Protein AF-A0A925UBK0-F1 (afdb_monomer)

Solvent-accessible surface area (backbone atoms only — not comparable to full-atom values): 6137 Å² total; per-residue (Å²): 132,87,77,81,86,79,83,78,91,81,85,69,57,79,42,61,21,91,47,47,70,62,47,52,53,50,42,43,68,72,58,30,47,74,77,46,75,55,93,58,35,34,38,35,33,46,88,95,46,61,38,31,42,27,66,48,69,48,70,76,57,52,77,68,63,82,85,88,81,91,68,97,53,59,69,65,50,46,58,52,46,48,60,42,22,68,76,70,78,51,89,75,80,80,89,131

Secondary structure (DSSP, 8-state):
-------------EEE-SSHHHHHHHHHHHT-EEEEEETTEEEEEETTEEEEEES---HHHHHH-------S-HHHHHHHHHHHHHHHT-------

Foldseek 3Di:
DPDDDPDDPDDAEEAEDPDQVLVVVLLVLLPWDQPDDDDQWTWTDDVPDTHIYGPDDDPVCNVPDDDDDDDPDVPVSLVSVVVSCVVSVHDDDDDD

Radius of gyration: 15.74 Å; Cα contacts (8 Å, |Δi|>4): 104; chains: 1; bounding box: 56×31×34 Å

pLDDT: mean 95.62, std 5.3, range [62.09, 98.75]

Mean predicted aligned error: 3.35 Å

Sequence (96 aa):
MNIPNLAVVEIKAFVPAKDFALSMAFYEALGFTRASVFDDIAYFHCGESSFLLQDFFVETHAANCQMHRLVENVEAWHGKAKAVAERFDVRVGEPE

Nearest PDB structures (foldseek):
  1ecs-assembly1_B  TM=7.888E-01  e=4.879E-03  Klebsiella pneumoniae
  4iag-assembly1_A-2  TM=8.184E-01  e=1.300E-02  Streptomyces pilosus
  1ewj-assembly3_F  TM=6.237E-01  e=4.281E-03  Klebsiella pneumoniae
  1lqp-assembly1_B  TM=6.738E-01  e=9.377E-03  Pseudomonas aeruginosa
  4pav-assembly1_A  TM=6.194E-01  e=4.570E-03  Staphylococcus aureus

Structure (mmCIF, N/CA/C/O backbone):
data_AF-A0A925UBK0-F1
#
_entry.id   AF-A0A925UBK0-F1
#
loop_
_atom_site.group_PDB
_atom_site.id
_atom_site.type_symbol
_atom_site.label_atom_id
_atom_site.label_alt_id
_atom_site.label_comp_id
_atom_site.label_asym_id
_atom_site.label_entity_id
_atom_site.label_seq_id
_atom_site.pdbx_PDB_ins_code
_atom_site.Cartn_x
_atom_site.Cartn_y
_atom_site.Cartn_z
_atom_site.occupancy
_atom_site.B_iso_or_equiv
_atom_site.auth_seq_id
_atom_site.auth_comp_id
_atom_site.auth_asym_id
_atom_site.auth_atom_id
_atom_site.pdbx_PDB_model_num
ATOM 1 N N . MET A 1 1 ? 41.925 3.510 -13.111 1.00 62.09 1 MET A N 1
ATOM 2 C CA . MET A 1 1 ? 40.753 2.608 -13.150 1.00 62.09 1 MET A CA 1
ATOM 3 C C . MET A 1 1 ? 39.536 3.436 -12.788 1.00 62.09 1 MET A C 1
ATOM 5 O O . MET A 1 1 ? 39.589 4.108 -11.768 1.00 62.09 1 MET A O 1
ATOM 9 N N . ASN A 1 2 ? 38.503 3.459 -13.632 1.00 79.38 2 ASN A N 1
ATOM 10 C CA . ASN A 1 2 ? 37.244 4.117 -13.292 1.00 79.38 2 ASN A CA 1
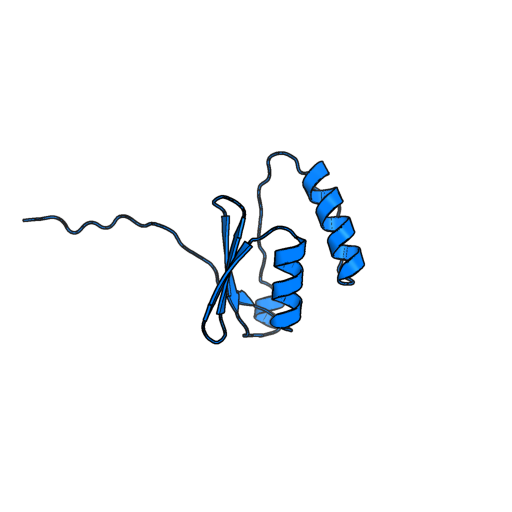ATOM 11 C C . ASN A 1 2 ? 36.489 3.190 -12.333 1.00 79.38 2 ASN A C 1
ATOM 13 O O . ASN A 1 2 ? 36.186 2.057 -12.705 1.00 79.38 2 ASN A O 1
ATOM 17 N N . ILE A 1 3 ? 36.273 3.622 -11.094 1.00 76.75 3 ILE A N 1
ATOM 18 C CA . ILE A 1 3 ? 35.520 2.834 -10.115 1.00 76.75 3 ILE A CA 1
ATOM 19 C C . ILE A 1 3 ? 34.057 2.809 -10.589 1.00 76.75 3 ILE A C 1
ATOM 21 O O . ILE A 1 3 ? 33.532 3.872 -10.933 1.00 76.75 3 ILE A O 1
ATOM 25 N N . PRO A 1 4 ? 33.397 1.638 -10.669 1.00 84.81 4 PRO A N 1
ATOM 26 C CA . PRO A 1 4 ? 31.994 1.578 -11.058 1.00 84.81 4 PRO A CA 1
ATOM 27 C C . PRO A 1 4 ? 31.139 2.361 -10.055 1.00 84.81 4 PRO A C 1
ATOM 29 O O . PRO A 1 4 ? 31.351 2.276 -8.846 1.00 84.81 4 PRO A O 1
ATOM 32 N N . ASN A 1 5 ? 30.176 3.133 -10.559 1.00 90.12 5 ASN A N 1
ATOM 33 C CA . ASN A 1 5 ? 29.219 3.829 -9.710 1.00 90.12 5 ASN A CA 1
ATOM 34 C C . ASN A 1 5 ? 28.228 2.808 -9.132 1.00 90.12 5 ASN A C 1
ATOM 36 O O . ASN A 1 5 ? 27.423 2.249 -9.871 1.00 90.12 5 ASN A O 1
ATOM 40 N N . LEU A 1 6 ? 28.306 2.572 -7.822 1.00 94.06 6 LEU A N 1
ATOM 41 C CA . LEU A 1 6 ? 27.435 1.652 -7.083 1.00 94.06 6 LEU A CA 1
ATOM 42 C C . LEU A 1 6 ? 26.310 2.386 -6.330 1.00 94.06 6 LEU A C 1
ATOM 44 O O . LEU A 1 6 ? 25.776 1.854 -5.359 1.00 94.06 6 LEU A O 1
ATOM 48 N N . ALA A 1 7 ? 25.976 3.619 -6.727 1.00 95.06 7 ALA A N 1
ATOM 49 C CA . ALA A 1 7 ? 24.900 4.379 -6.103 1.00 95.06 7 ALA A CA 1
ATOM 50 C C . ALA A 1 7 ? 23.558 3.648 -6.258 1.00 95.06 7 ALA A C 1
ATOM 52 O O . ALA A 1 7 ? 23.092 3.389 -7.368 1.00 95.06 7 ALA A O 1
ATOM 53 N N . VAL A 1 8 ? 22.935 3.333 -5.127 1.00 94.56 8 VAL A N 1
ATOM 54 C CA . VAL A 1 8 ? 21.589 2.764 -5.069 1.00 94.56 8 VAL A CA 1
ATOM 55 C C . VAL A 1 8 ? 20.589 3.912 -5.070 1.00 94.56 8 VAL A C 1
ATOM 57 O O . VAL A 1 8 ? 20.725 4.845 -4.284 1.00 94.56 8 VAL A O 1
ATOM 60 N N . VAL A 1 9 ? 19.588 3.840 -5.948 1.00 94.31 9 VAL A N 1
ATOM 61 C CA . VAL A 1 9 ? 18.486 4.813 -5.975 1.00 94.31 9 VAL A CA 1
ATOM 62 C C . VAL A 1 9 ? 17.415 4.426 -4.958 1.00 94.31 9 VAL A C 1
ATOM 64 O O . VAL A 1 9 ? 16.980 5.267 -4.183 1.00 94.31 9 VAL A O 1
ATOM 67 N N . GLU A 1 10 ? 16.997 3.155 -4.941 1.00 95.12 10 GLU A N 1
ATOM 68 C CA . GLU A 1 10 ? 15.905 2.691 -4.085 1.00 95.12 10 GLU A CA 1
ATOM 69 C C . GLU A 1 10 ? 15.869 1.159 -3.979 1.00 95.12 10 GLU A C 1
ATOM 71 O O . GLU A 1 10 ? 16.314 0.453 -4.887 1.00 95.12 10 GLU A O 1
ATOM 76 N N . ILE A 1 11 ? 15.276 0.650 -2.900 1.00 96.12 11 ILE A N 1
ATOM 77 C CA . ILE A 1 11 ? 14.905 -0.757 -2.714 1.00 96.12 11 ILE A CA 1
ATOM 78 C C . ILE A 1 11 ? 13.410 -0.836 -2.398 1.00 96.12 11 ILE A C 1
ATOM 80 O O . ILE A 1 11 ? 12.892 0.001 -1.664 1.00 96.12 11 ILE A O 1
ATOM 84 N N . LYS A 1 12 ? 12.710 -1.829 -2.957 1.00 96.69 12 LYS A N 1
ATOM 85 C CA . LYS A 1 12 ? 11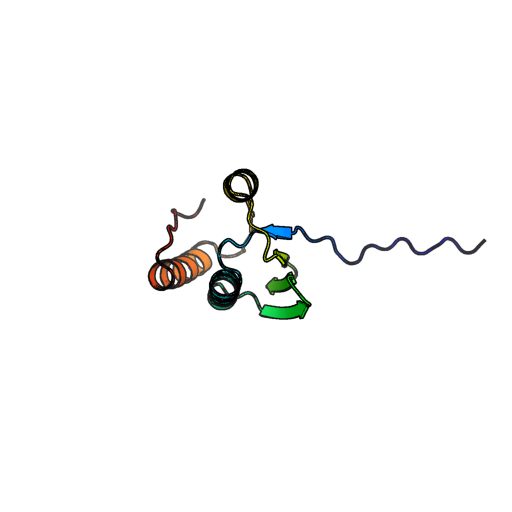.267 -2.019 -2.755 1.00 96.69 12 LYS A CA 1
ATOM 86 C C . LYS A 1 12 ? 10.969 -3.452 -2.360 1.00 96.69 12 LYS A C 1
ATOM 88 O O . LYS A 1 12 ? 11.530 -4.381 -2.935 1.00 96.69 12 LYS A O 1
ATOM 93 N N . ALA A 1 13 ? 10.056 -3.612 -1.411 1.00 96.88 13 ALA A N 1
ATOM 94 C CA . ALA A 1 13 ? 9.458 -4.903 -1.115 1.00 96.88 13 ALA A CA 1
ATOM 95 C C . ALA A 1 13 ? 8.291 -5.185 -2.073 1.00 96.88 13 ALA A C 1
ATOM 97 O O . ALA A 1 13 ? 7.605 -4.259 -2.518 1.00 96.88 13 ALA A O 1
ATOM 98 N N . PHE A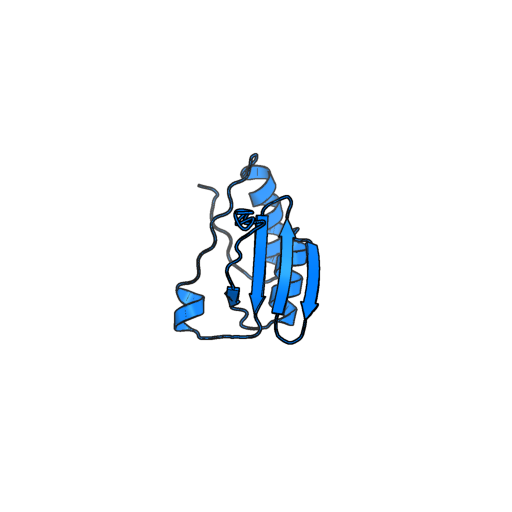 1 14 ? 8.059 -6.471 -2.337 1.00 97.38 14 PHE A N 1
ATOM 99 C CA . PHE A 1 14 ? 6.827 -6.951 -2.950 1.00 97.38 14 PHE A CA 1
ATOM 100 C C . PHE A 1 14 ? 5.784 -7.204 -1.863 1.00 97.38 14 PHE A C 1
ATOM 102 O O . PHE A 1 14 ? 6.043 -7.921 -0.897 1.00 97.38 14 PHE A O 1
ATOM 109 N N . VAL A 1 15 ? 4.610 -6.607 -2.028 1.00 98.00 15 VAL A N 1
ATOM 110 C CA . VAL A 1 15 ? 3.463 -6.741 -1.133 1.00 98.00 15 VAL A CA 1
ATOM 111 C C . VAL A 1 15 ? 2.436 -7.644 -1.819 1.00 98.00 15 VAL A C 1
ATOM 113 O O . VAL A 1 15 ? 2.049 -7.352 -2.955 1.00 98.00 15 VAL A O 1
ATOM 116 N N . PRO A 1 16 ? 1.999 -8.740 -1.176 1.00 97.75 16 PRO A N 1
ATOM 117 C CA . PRO A 1 16 ? 1.060 -9.672 -1.784 1.00 97.75 16 PRO A CA 1
ATOM 118 C C . PRO A 1 16 ? -0.346 -9.071 -1.860 1.00 97.75 16 PRO A C 1
ATOM 120 O O . PRO A 1 16 ? -0.820 -8.454 -0.904 1.00 97.75 16 PRO A O 1
ATOM 123 N N . ALA A 1 17 ? -1.045 -9.314 -2.966 1.00 97.56 17 ALA A N 1
ATOM 124 C CA . ALA A 1 17 ? -2.454 -8.975 -3.134 1.00 97.56 17 ALA A CA 1
ATOM 125 C C . ALA A 1 17 ? -3.295 -10.246 -3.274 1.00 97.56 17 ALA A C 1
ATOM 127 O O . ALA A 1 17 ? -2.997 -11.096 -4.104 1.00 97.56 17 ALA A O 1
ATOM 128 N N . LYS A 1 18 ? -4.365 -10.376 -2.477 1.00 96.00 18 LYS A N 1
ATOM 129 C CA . LYS A 1 18 ? -5.357 -11.456 -2.652 1.00 96.00 18 LYS A CA 1
ATOM 130 C C . LYS A 1 18 ? -6.271 -11.201 -3.852 1.00 96.00 18 LYS A C 1
ATOM 132 O O . LYS A 1 18 ? -6.660 -12.135 -4.540 1.00 96.00 18 LYS A O 1
ATOM 137 N N . ASP A 1 19 ? -6.631 -9.938 -4.047 1.00 97.88 19 ASP A N 1
ATOM 138 C CA . ASP A 1 19 ? -7.360 -9.434 -5.204 1.00 97.88 19 ASP A CA 1
ATOM 139 C C . ASP A 1 19 ? -6.607 -8.194 -5.683 1.00 97.88 19 ASP A C 1
ATOM 141 O O . ASP A 1 19 ? -6.613 -7.154 -5.020 1.00 97.88 19 ASP A O 1
ATOM 145 N N . PHE A 1 20 ? -5.896 -8.325 -6.800 1.00 98.06 20 PHE A N 1
ATOM 146 C CA . PHE A 1 20 ? -4.978 -7.297 -7.272 1.00 98.06 20 PHE A CA 1
ATOM 147 C C . PHE A 1 20 ? -5.680 -5.977 -7.601 1.00 98.06 20 PHE A C 1
ATOM 149 O O . PHE A 1 20 ? -5.198 -4.906 -7.226 1.00 98.06 20 PHE A O 1
ATOM 156 N N . ALA A 1 21 ? -6.851 -6.034 -8.238 1.00 98.06 21 ALA A N 1
ATOM 157 C CA . ALA A 1 21 ? -7.613 -4.843 -8.598 1.00 98.06 21 ALA A CA 1
ATOM 158 C C . ALA A 1 21 ? -8.153 -4.121 -7.357 1.00 98.06 21 ALA A C 1
ATOM 160 O O . ALA A 1 21 ? -8.028 -2.895 -7.250 1.00 98.06 21 ALA A O 1
ATOM 161 N N . LEU A 1 22 ? -8.700 -4.872 -6.399 1.00 98.44 22 LEU A N 1
ATOM 162 C CA . LEU A 1 22 ? -9.194 -4.317 -5.142 1.00 98.44 22 LEU A CA 1
ATOM 163 C C . LEU A 1 22 ? -8.055 -3.726 -4.303 1.00 98.44 22 LEU A C 1
ATOM 165 O O . LEU A 1 22 ? -8.188 -2.618 -3.780 1.00 98.44 22 LEU A O 1
ATOM 169 N N . SER A 1 23 ? -6.921 -4.424 -4.211 1.00 98.38 23 SER A N 1
ATOM 170 C CA . SER A 1 23 ? -5.737 -3.946 -3.495 1.00 98.38 23 SER A CA 1
ATOM 171 C C . SER A 1 23 ? -5.160 -2.678 -4.127 1.00 98.38 23 SER A C 1
ATOM 173 O O . SER A 1 23 ? -4.825 -1.747 -3.396 1.00 98.38 23 SER A O 1
ATOM 175 N N . MET A 1 24 ? -5.107 -2.575 -5.462 1.00 98.69 24 MET A N 1
ATOM 176 C CA . MET A 1 24 ? -4.714 -1.327 -6.131 1.00 98.69 24 MET A CA 1
ATOM 177 C C . MET A 1 24 ? -5.627 -0.166 -5.721 1.00 98.69 24 MET A C 1
ATOM 179 O O . MET A 1 24 ? -5.136 0.878 -5.291 1.00 98.69 24 MET A O 1
ATOM 183 N N . ALA A 1 25 ? -6.946 -0.365 -5.787 1.00 98.69 25 ALA A N 1
ATOM 184 C CA . ALA A 1 25 ? -7.915 0.663 -5.415 1.00 98.69 25 ALA A CA 1
ATOM 185 C C . ALA A 1 25 ? -7.798 1.078 -3.934 1.00 98.69 25 ALA A C 1
ATOM 187 O O . ALA A 1 25 ? -7.964 2.259 -3.614 1.00 98.69 25 ALA A O 1
ATOM 188 N N . PHE A 1 26 ? -7.492 0.135 -3.035 1.00 98.62 26 PHE A N 1
ATOM 189 C CA . PHE A 1 26 ? -7.259 0.409 -1.615 1.00 98.62 26 PHE A CA 1
ATOM 190 C C . PHE A 1 26 ? -6.067 1.352 -1.409 1.00 98.62 26 PHE A C 1
ATOM 192 O O . PHE A 1 26 ? -6.200 2.375 -0.733 1.00 98.62 26 PHE A O 1
ATOM 199 N N . TYR A 1 27 ? -4.918 1.059 -2.025 1.00 98.31 27 TYR A N 1
ATOM 200 C CA . TYR A 1 27 ? -3.724 1.893 -1.871 1.00 98.31 27 TYR A CA 1
ATOM 201 C C . TYR A 1 27 ? -3.871 3.270 -2.532 1.00 98.31 27 TYR A C 1
ATOM 203 O O . TYR A 1 27 ? -3.423 4.264 -1.953 1.00 98.31 27 TYR A O 1
ATOM 211 N N . GLU A 1 28 ? -4.562 3.363 -3.674 1.00 98.62 28 GLU A N 1
ATOM 212 C CA . GLU A 1 28 ? -4.919 4.652 -4.288 1.00 98.62 28 GLU A CA 1
ATOM 213 C C . GLU A 1 28 ? -5.791 5.495 -3.340 1.00 98.62 28 GLU A C 1
ATOM 215 O O . GLU A 1 28 ? -5.490 6.662 -3.080 1.00 98.62 28 GLU A O 1
ATOM 220 N N . ALA A 1 29 ? -6.826 4.898 -2.737 1.00 98.50 29 ALA A N 1
ATOM 221 C CA . ALA A 1 29 ? -7.694 5.582 -1.775 1.00 98.50 29 ALA A CA 1
ATOM 222 C C . ALA A 1 29 ? -6.948 6.001 -0.493 1.00 98.50 29 ALA A C 1
ATOM 224 O O . ALA A 1 29 ? -7.169 7.098 0.032 1.00 98.50 29 ALA A O 1
ATOM 225 N N . LEU A 1 30 ? -6.014 5.173 -0.017 1.00 97.62 30 LEU A N 1
ATOM 226 C CA . LEU A 1 30 ? -5.147 5.496 1.118 1.00 97.62 30 LEU A CA 1
ATOM 227 C C . LEU A 1 30 ? -4.180 6.651 0.799 1.00 97.62 30 LEU A C 1
ATOM 229 O O . LEU A 1 30 ? -3.697 7.329 1.705 1.00 97.62 30 LEU A O 1
ATOM 233 N N . GLY A 1 31 ? -3.978 6.984 -0.476 1.00 96.81 31 GLY A N 1
ATOM 234 C CA . GLY A 1 31 ? -3.212 8.147 -0.928 1.00 96.81 31 GLY A CA 1
ATOM 235 C C . GLY A 1 31 ? -1.854 7.829 -1.523 1.00 96.81 31 GLY A C 1
ATOM 236 O O . GLY A 1 31 ? -1.006 8.720 -1.557 1.00 96.81 31 GLY A O 1
ATOM 237 N N . PHE A 1 32 ? -1.630 6.589 -1.944 1.00 98.19 32 PHE A N 1
ATOM 238 C CA . PHE A 1 32 ? -0.510 6.273 -2.814 1.00 98.19 32 PHE A CA 1
ATOM 239 C C . PHE A 1 32 ? -0.872 6.600 -4.263 1.00 98.19 32 PHE A C 1
ATOM 241 O O . PHE A 1 32 ? -2.005 6.413 -4.701 1.00 98.19 32 PHE A O 1
ATOM 248 N N . THR A 1 33 ? 0.115 7.046 -5.024 1.00 98.62 33 THR A N 1
ATOM 249 C CA . THR A 1 33 ? 0.032 7.151 -6.476 1.00 98.62 33 THR A CA 1
ATOM 250 C C . THR A 1 33 ? 0.461 5.824 -7.082 1.00 98.62 33 THR A C 1
ATOM 252 O O . THR A 1 33 ? 1.555 5.336 -6.790 1.00 98.62 33 THR A O 1
ATOM 255 N N . ARG A 1 34 ? -0.375 5.257 -7.955 1.00 98.50 34 ARG A N 1
ATOM 256 C CA . ARG A 1 34 ? 0.013 4.151 -8.833 1.00 98.50 34 ARG A CA 1
ATOM 257 C C . ARG A 1 34 ? 0.815 4.713 -10.004 1.00 98.50 34 ARG A C 1
ATOM 259 O O . ARG A 1 34 ? 0.244 5.278 -10.932 1.00 98.50 34 ARG A O 1
ATOM 266 N N . ALA A 1 35 ? 2.136 4.608 -9.938 1.00 98.00 35 ALA A N 1
ATOM 267 C CA . ALA A 1 35 ? 3.028 5.192 -10.938 1.00 98.00 35 ALA A CA 1
ATOM 268 C C . ALA A 1 35 ? 3.115 4.353 -12.219 1.00 98.00 35 ALA A C 1
ATOM 270 O O . ALA A 1 35 ? 3.273 4.903 -13.307 1.00 98.00 35 ALA A O 1
ATOM 271 N N . SER A 1 36 ? 3.000 3.030 -12.109 1.00 97.94 36 SER A N 1
ATOM 272 C CA . SER A 1 36 ? 2.941 2.131 -13.262 1.00 97.94 36 SER A CA 1
ATOM 273 C C . SER A 1 36 ? 2.293 0.797 -12.902 1.00 97.94 36 SER A C 1
ATOM 275 O O . SER A 1 36 ? 2.216 0.418 -11.732 1.00 97.94 36 SER A O 1
ATOM 277 N N . VAL A 1 37 ? 1.837 0.085 -13.931 1.00 97.88 37 VAL A N 1
ATOM 278 C CA . VAL A 1 37 ? 1.437 -1.323 -13.866 1.00 97.88 37 VAL A CA 1
ATOM 279 C C . VAL A 1 37 ? 2.154 -2.040 -15.001 1.00 97.88 37 VAL A C 1
ATOM 281 O O . VAL A 1 37 ? 2.147 -1.552 -16.132 1.00 97.88 37 VAL A O 1
ATOM 284 N N . PHE A 1 38 ? 2.794 -3.158 -14.694 1.00 96.06 38 PHE A N 1
ATOM 285 C CA . PHE A 1 38 ? 3.475 -4.011 -15.654 1.00 96.06 38 PHE A CA 1
ATOM 286 C C . PHE A 1 38 ? 3.214 -5.466 -15.269 1.00 96.06 38 PHE A C 1
ATOM 288 O O . PHE A 1 38 ? 3.602 -5.884 -14.181 1.00 96.06 38 PHE A O 1
ATOM 295 N N . ASP A 1 39 ? 2.530 -6.197 -16.149 1.00 95.75 39 ASP A N 1
ATOM 296 C CA . ASP A 1 39 ? 2.063 -7.566 -15.919 1.00 95.75 39 ASP A CA 1
ATOM 297 C C . ASP A 1 39 ? 1.321 -7.720 -14.575 1.00 95.75 39 ASP A C 1
ATOM 299 O O . ASP A 1 39 ? 0.265 -7.115 -14.372 1.00 95.75 39 ASP A O 1
ATOM 303 N N . ASP A 1 40 ? 1.872 -8.513 -13.661 1.00 97.00 40 ASP A N 1
ATOM 304 C CA . ASP A 1 40 ? 1.343 -8.841 -12.338 1.00 97.00 40 ASP A CA 1
ATOM 305 C C . ASP A 1 40 ? 1.835 -7.885 -11.238 1.00 97.00 40 ASP A C 1
ATOM 307 O O . ASP A 1 40 ? 1.645 -8.157 -10.054 1.00 97.00 40 ASP A O 1
ATOM 311 N N . ILE A 1 41 ? 2.481 -6.769 -11.599 1.00 98.38 41 ILE A N 1
ATOM 312 C CA . ILE A 1 41 ? 3.120 -5.845 -10.656 1.00 98.38 41 ILE A CA 1
ATOM 313 C C . ILE A 1 41 ? 2.603 -4.417 -10.849 1.00 98.38 41 ILE A C 1
ATOM 315 O 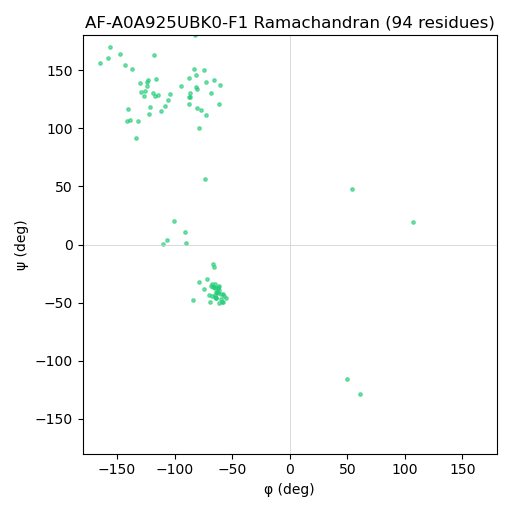O . ILE A 1 41 ? 2.604 -3.868 -11.950 1.00 98.38 41 ILE A O 1
ATOM 319 N N . ALA A 1 42 ? 2.227 -3.762 -9.751 1.00 98.69 42 ALA A N 1
ATOM 320 C CA . ALA A 1 42 ? 1.915 -2.336 -9.719 1.00 98.69 42 ALA A CA 1
ATOM 321 C C . ALA A 1 42 ? 2.891 -1.588 -8.806 1.00 98.69 42 ALA A C 1
ATOM 323 O O . ALA A 1 42 ? 3.078 -1.937 -7.640 1.00 98.69 42 ALA A O 1
ATOM 324 N N . TYR A 1 43 ? 3.502 -0.526 -9.325 1.00 98.50 43 TYR A N 1
ATOM 325 C CA . TYR A 1 43 ? 4.389 0.343 -8.560 1.00 98.50 43 TYR A CA 1
ATOM 326 C C . TYR A 1 43 ? 3.585 1.451 -7.875 1.00 98.50 43 TYR A C 1
ATOM 328 O O . TYR A 1 43 ? 2.942 2.267 -8.541 1.00 98.50 43 TYR A O 1
ATOM 336 N N . PHE A 1 44 ? 3.669 1.501 -6.544 1.00 98.75 44 PHE A N 1
ATOM 337 C CA . PHE A 1 44 ? 3.053 2.531 -5.716 1.00 98.75 44 PHE A CA 1
ATOM 338 C C . PHE A 1 44 ? 4.083 3.376 -4.975 1.00 98.75 44 PHE A C 1
ATOM 340 O O . PHE A 1 44 ? 5.066 2.854 -4.447 1.00 98.75 44 PHE A O 1
ATOM 347 N N . HIS A 1 45 ? 3.811 4.676 -4.860 1.00 98.06 45 HIS A N 1
ATOM 348 C CA . HIS A 1 45 ? 4.579 5.574 -3.999 1.00 98.06 45 HIS A CA 1
ATOM 349 C C . HIS A 1 45 ? 3.702 6.631 -3.314 1.00 98.06 45 HIS A C 1
ATOM 351 O O . HIS A 1 45 ? 2.633 6.994 -3.801 1.00 98.06 45 HIS A O 1
ATOM 357 N N . CYS A 1 46 ? 4.153 7.127 -2.166 1.00 96.50 46 CYS A N 1
ATOM 358 C CA . CYS A 1 46 ? 3.563 8.244 -1.435 1.00 96.50 46 CYS A CA 1
ATOM 359 C C . CYS A 1 46 ? 4.707 9.086 -0.854 1.00 96.50 46 CYS A C 1
ATOM 361 O O . CYS A 1 46 ? 5.383 8.657 0.082 1.00 96.50 46 CYS A O 1
ATOM 363 N N . GLY A 1 47 ? 4.962 10.259 -1.444 1.00 93.44 47 GLY A N 1
ATOM 364 C CA . GLY A 1 47 ? 6.208 10.991 -1.196 1.00 93.44 47 GLY A CA 1
ATOM 365 C C . GLY A 1 47 ? 7.416 10.153 -1.625 1.00 93.44 47 GLY A C 1
ATOM 366 O O . GLY A 1 47 ? 7.421 9.619 -2.734 1.00 93.44 47 GLY A O 1
ATOM 367 N N . GLU A 1 48 ? 8.392 10.008 -0.729 1.00 93.31 48 GLU A N 1
ATOM 368 C CA . GLU A 1 48 ? 9.607 9.198 -0.928 1.00 93.31 48 GLU A CA 1
ATOM 369 C C . GLU A 1 48 ? 9.455 7.731 -0.480 1.00 93.31 48 GLU A C 1
ATOM 371 O O . GLU A 1 48 ? 10.404 6.959 -0.541 1.00 93.31 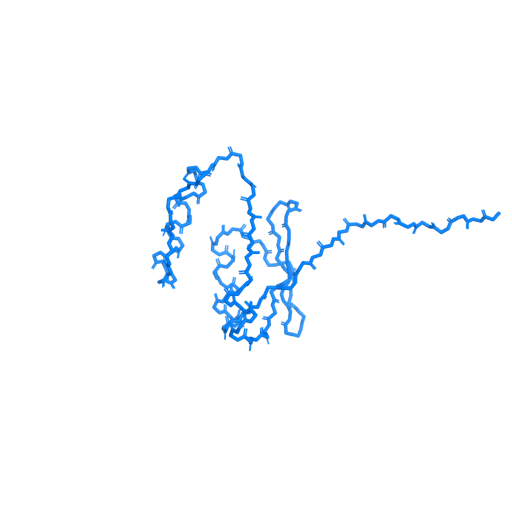48 GLU A O 1
ATOM 376 N N . SER A 1 49 ? 8.276 7.325 0.003 1.00 95.44 49 SER A N 1
ATOM 377 C CA . SER A 1 49 ? 8.007 5.933 0.389 1.00 95.44 49 SER A CA 1
ATOM 378 C C . SER A 1 49 ? 7.365 5.164 -0.755 1.00 95.44 49 SER A C 1
ATOM 380 O O . SER A 1 49 ? 6.418 5.658 -1.370 1.00 95.44 49 SER A O 1
ATOM 382 N N . SER A 1 50 ? 7.805 3.931 -0.999 1.00 97.62 50 SER A N 1
ATOM 383 C CA . SER A 1 50 ? 7.272 3.111 -2.083 1.00 97.62 50 SER A CA 1
ATOM 384 C C . SER A 1 50 ? 7.249 1.609 -1.804 1.00 97.62 50 SER A C 1
ATOM 386 O O . SER A 1 50 ? 7.905 1.110 -0.889 1.00 97.62 50 SER A O 1
ATOM 388 N N . PHE A 1 51 ? 6.479 0.885 -2.617 1.00 98.50 51 PHE A N 1
ATOM 389 C CA . PHE A 1 51 ? 6.463 -0.576 -2.665 1.00 98.50 51 PHE A CA 1
ATOM 390 C C . PHE A 1 51 ? 5.961 -1.070 -4.032 1.00 98.50 51 PHE A C 1
ATOM 392 O O . PHE A 1 51 ? 5.464 -0.294 -4.855 1.00 98.50 51 PHE A O 1
ATOM 399 N N . LEU A 1 52 ? 6.103 -2.372 -4.277 1.00 98.56 52 LEU A N 1
ATOM 400 C CA . LEU A 1 52 ? 5.539 -3.056 -5.439 1.00 98.56 52 LEU A CA 1
ATOM 401 C C . LEU A 1 52 ? 4.379 -3.932 -4.965 1.00 98.56 52 LEU A C 1
ATOM 403 O O . LEU A 1 52 ? 4.582 -4.823 -4.149 1.00 98.56 52 LEU A O 1
ATOM 407 N N . LEU A 1 53 ? 3.166 -3.685 -5.444 1.00 98.69 53 LEU A N 1
ATOM 408 C CA . LEU A 1 53 ? 2.043 -4.597 -5.246 1.00 98.69 53 LEU A CA 1
ATOM 409 C C . LEU A 1 53 ? 2.143 -5.720 -6.275 1.00 98.69 53 LEU A C 1
ATOM 411 O O . LEU A 1 53 ? 2.371 -5.422 -7.446 1.00 98.69 53 LEU A O 1
ATOM 415 N N . GLN A 1 54 ? 1.944 -6.969 -5.867 1.00 98.12 54 GLN A N 1
ATOM 416 C CA . GLN A 1 54 ? 2.016 -8.120 -6.766 1.00 98.12 54 GLN A CA 1
ATOM 417 C C . GLN A 1 54 ? 0.728 -8.946 -6.742 1.00 98.12 54 GLN A C 1
ATOM 419 O O . GLN A 1 54 ? 0.220 -9.253 -5.660 1.00 98.12 54 GLN A O 1
ATOM 424 N N . ASP A 1 55 ? 0.249 -9.368 -7.914 1.00 97.62 55 ASP A N 1
ATOM 425 C CA . ASP A 1 55 ? -0.821 -10.363 -8.097 1.00 97.62 55 ASP A CA 1
ATOM 426 C C . ASP A 1 55 ? -0.313 -11.785 -7.795 1.00 97.62 55 ASP A C 1
ATOM 428 O O . ASP A 1 55 ? -0.310 -12.698 -8.619 1.00 97.62 55 ASP A O 1
ATOM 432 N N . PHE A 1 56 ? 0.210 -11.950 -6.581 1.00 94.62 56 PHE A N 1
ATOM 433 C CA . PHE A 1 56 ? 0.749 -13.198 -6.072 1.00 94.62 56 PHE A CA 1
ATOM 434 C C . PHE A 1 56 ? 0.323 -13.379 -4.618 1.00 94.62 56 PHE A C 1
ATOM 436 O O . PHE A 1 56 ? 0.821 -12.715 -3.703 1.00 94.62 56 PHE A O 1
ATOM 443 N N . PHE A 1 57 ? -0.606 -14.309 -4.402 1.00 96.81 57 PHE A N 1
ATOM 444 C CA . PHE A 1 57 ? -1.162 -14.587 -3.087 1.00 96.81 57 PHE A CA 1
ATOM 445 C C . PHE A 1 57 ? -0.738 -15.958 -2.568 1.00 96.81 57 PHE A C 1
ATOM 447 O O . PHE A 1 57 ? -1.155 -17.000 -3.071 1.00 96.81 57 PHE A O 1
ATOM 454 N N . VAL A 1 58 ? 0.031 -15.943 -1.482 1.00 97.44 58 VAL A N 1
ATOM 455 C CA . VAL A 1 58 ? 0.262 -17.107 -0.625 1.00 97.44 58 VAL A CA 1
ATOM 456 C C . VAL A 1 58 ? -0.198 -16.726 0.773 1.00 97.44 58 VAL A C 1
ATOM 458 O O . VAL A 1 58 ? 0.343 -15.795 1.363 1.00 97.44 58 VAL A O 1
ATOM 461 N N . GLU A 1 59 ? -1.194 -17.436 1.304 1.00 96.44 59 GLU A N 1
ATOM 462 C CA . GLU A 1 59 ? -1.867 -17.075 2.559 1.00 96.44 59 GLU A CA 1
ATOM 463 C C . GLU A 1 59 ? -0.893 -16.912 3.732 1.00 96.44 59 GLU A C 1
ATOM 465 O O . GLU A 1 59 ? -0.939 -15.907 4.436 1.00 96.44 59 GLU A O 1
ATOM 470 N N . THR A 1 60 ? 0.044 -17.848 3.903 1.00 97.38 60 THR A N 1
ATOM 471 C CA . THR A 1 60 ? 1.048 -17.783 4.975 1.00 97.38 60 THR A CA 1
ATOM 472 C C . THR A 1 60 ? 2.004 -16.606 4.813 1.00 97.38 60 THR A C 1
ATOM 474 O O . THR A 1 60 ? 2.382 -15.993 5.806 1.00 97.38 60 THR A O 1
ATOM 477 N N . HIS A 1 61 ? 2.380 -16.253 3.583 1.00 95.00 61 HIS A N 1
ATOM 478 C CA . HIS A 1 61 ? 3.204 -15.076 3.319 1.00 95.00 61 HIS A CA 1
ATOM 479 C C . HIS A 1 61 ? 2.423 -13.788 3.600 1.00 95.00 61 HIS A C 1
ATOM 481 O O . HIS A 1 61 ? 2.897 -12.939 4.348 1.00 95.00 61 HIS A O 1
ATOM 487 N N . ALA A 1 62 ? 1.203 -13.670 3.070 1.00 95.62 62 ALA A N 1
ATOM 488 C CA . ALA A 1 62 ? 0.349 -12.501 3.263 1.00 95.62 62 ALA A CA 1
ATOM 489 C C . ALA A 1 62 ? 0.003 -12.271 4.741 1.00 95.62 62 ALA A C 1
ATOM 491 O O . ALA A 1 62 ? 0.050 -11.135 5.202 1.00 95.62 62 ALA A O 1
ATOM 492 N N . ALA A 1 63 ? -0.258 -13.336 5.505 1.00 95.38 63 ALA A N 1
ATOM 493 C CA . ALA A 1 63 ? -0.539 -13.253 6.938 1.00 95.38 63 ALA A CA 1
ATOM 494 C C . ALA A 1 63 ? 0.661 -12.779 7.782 1.00 95.38 63 ALA A C 1
ATOM 496 O O . ALA A 1 63 ? 0.466 -12.328 8.907 1.00 95.38 63 ALA A O 1
ATOM 497 N N . ASN A 1 64 ? 1.886 -12.873 7.253 1.00 96.44 64 ASN A N 1
ATOM 498 C CA . ASN A 1 64 ? 3.116 -12.429 7.917 1.00 96.44 64 ASN A CA 1
ATOM 499 C C . ASN A 1 64 ? 3.736 -11.179 7.267 1.00 96.44 64 ASN A C 1
ATOM 501 O O . ASN A 1 64 ? 4.777 -10.702 7.719 1.00 96.44 64 ASN A O 1
ATOM 505 N N . CYS A 1 65 ? 3.122 -10.641 6.211 1.00 96.31 65 CYS A N 1
ATOM 506 C CA . CYS A 1 65 ? 3.585 -9.423 5.564 1.00 96.31 65 CYS A CA 1
ATOM 507 C C . CYS A 1 65 ? 3.107 -8.214 6.373 1.00 96.31 65 CYS A C 1
ATOM 509 O O . CYS A 1 65 ? 1.907 -7.985 6.523 1.00 96.31 65 CYS A O 1
ATOM 511 N N . GLN A 1 66 ? 4.050 -7.435 6.897 1.00 95.19 66 GLN A N 1
ATOM 512 C CA . GLN A 1 66 ? 3.767 -6.197 7.614 1.00 95.19 66 GLN A CA 1
ATOM 513 C C . GLN A 1 66 ? 4.495 -5.034 6.950 1.00 95.19 66 GLN A C 1
ATOM 515 O O . GLN A 1 66 ? 5.644 -5.158 6.524 1.00 95.19 66 GLN A O 1
ATOM 520 N N . MET A 1 67 ? 3.823 -3.888 6.890 1.00 94.75 67 MET A N 1
ATOM 521 C CA . MET A 1 67 ? 4.407 -2.627 6.451 1.00 94.75 67 MET A CA 1
ATOM 522 C C . MET A 1 67 ? 4.321 -1.629 7.596 1.00 94.75 67 MET A C 1
ATOM 524 O O . MET A 1 67 ? 3.247 -1.424 8.158 1.00 94.75 67 MET A O 1
ATOM 528 N N . HIS A 1 68 ? 5.438 -0.980 7.907 1.00 93.81 68 HIS A N 1
ATOM 529 C CA . HIS A 1 68 ? 5.462 0.137 8.839 1.00 93.81 68 HIS A CA 1
ATOM 530 C C . HIS A 1 68 ? 5.603 1.441 8.061 1.00 93.81 68 HIS A C 1
ATOM 532 O O . HIS A 1 68 ? 6.487 1.577 7.213 1.00 93.81 68 HIS A O 1
ATOM 538 N N . ARG A 1 69 ? 4.732 2.404 8.356 1.00 91.00 69 ARG A N 1
ATOM 539 C CA . ARG A 1 69 ? 4.759 3.730 7.749 1.00 91.00 69 ARG 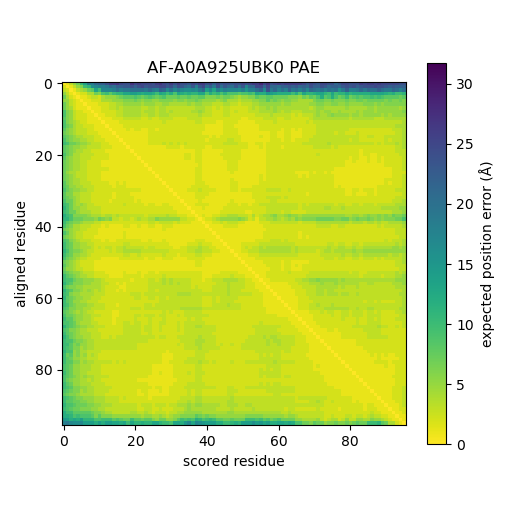A CA 1
ATOM 540 C C . ARG A 1 69 ? 4.879 4.781 8.841 1.00 91.00 69 ARG A C 1
ATOM 542 O O . ARG A 1 69 ? 3.927 5.015 9.574 1.00 91.00 69 ARG A O 1
ATOM 549 N N . LEU A 1 70 ? 6.020 5.460 8.875 1.00 93.75 70 LEU A N 1
ATOM 550 C CA . LEU A 1 70 ? 6.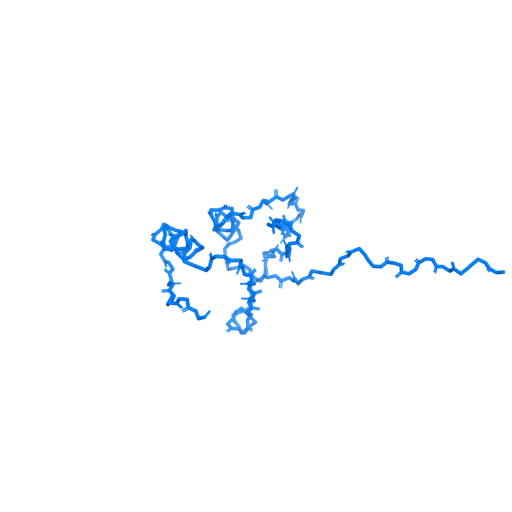217 6.625 9.728 1.00 93.75 70 LEU A CA 1
ATOM 551 C C . LEU A 1 70 ? 5.595 7.864 9.071 1.00 93.75 70 LEU A C 1
ATOM 553 O O . LEU A 1 70 ? 5.780 8.097 7.875 1.00 93.75 70 LEU A O 1
ATOM 557 N N . VAL A 1 71 ? 4.851 8.649 9.846 1.00 94.75 71 VAL A N 1
ATOM 558 C CA . VAL A 1 71 ? 4.176 9.866 9.378 1.00 94.75 71 VAL A CA 1
ATOM 559 C C . VAL A 1 71 ? 4.333 10.992 10.393 1.00 94.75 71 VAL A C 1
ATOM 561 O O . VAL A 1 71 ? 4.418 10.743 11.589 1.00 94.75 71 VAL 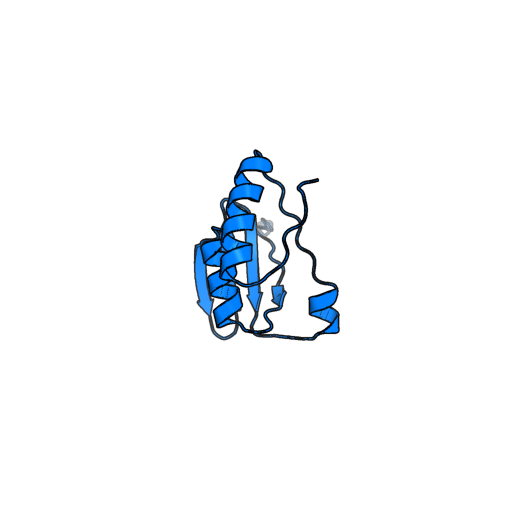A O 1
ATOM 564 N N . GLU A 1 72 ? 4.337 12.238 9.923 1.00 96.19 72 GLU A N 1
ATOM 565 C CA . GLU A 1 72 ? 4.492 13.412 10.797 1.00 96.19 72 GLU A CA 1
ATOM 566 C C . GLU A 1 72 ? 3.248 13.700 11.653 1.00 96.19 72 GLU A C 1
ATOM 568 O O . GLU A 1 72 ? 3.359 14.237 12.750 1.00 96.19 72 GLU A O 1
ATOM 573 N N . ASN A 1 73 ? 2.054 13.357 11.157 1.00 96.81 73 ASN A N 1
ATOM 574 C CA . ASN A 1 73 ? 0.783 13.590 11.845 1.00 96.81 73 ASN A CA 1
ATOM 575 C C . ASN A 1 73 ? -0.081 12.327 11.804 1.00 96.81 73 ASN A C 1
ATOM 577 O O . ASN A 1 73 ? -0.839 12.105 10.855 1.00 96.81 73 ASN A O 1
ATOM 581 N N . VAL A 1 74 ? 0.061 11.492 12.831 1.00 96.56 74 VAL A N 1
ATOM 582 C CA . VAL A 1 74 ? -0.620 10.197 12.907 1.00 96.56 74 VAL A CA 1
ATOM 583 C C . VAL A 1 74 ? -2.143 10.339 12.998 1.00 96.56 74 VAL A C 1
ATOM 585 O O . VAL A 1 74 ? -2.853 9.568 12.363 1.00 96.56 74 VAL A O 1
ATOM 588 N N . GLU A 1 75 ? -2.654 11.380 13.659 1.00 96.81 75 GLU A N 1
ATOM 589 C CA . GLU A 1 75 ? -4.095 11.638 13.806 1.00 96.81 75 GLU A CA 1
ATOM 590 C C . GLU A 1 75 ? -4.771 11.936 12.461 1.00 96.81 75 GLU A C 1
ATOM 592 O O . GLU A 1 75 ? -5.814 11.372 12.121 1.00 96.81 75 GLU A O 1
ATOM 597 N N . ALA A 1 76 ? -4.148 12.784 11.636 1.00 97.12 76 ALA A N 1
ATOM 598 C CA . ALA A 1 76 ? -4.656 13.086 10.298 1.00 97.12 76 ALA A CA 1
ATOM 599 C C . ALA A 1 76 ? -4.647 11.839 9.396 1.00 97.12 76 ALA A C 1
ATOM 601 O O . ALA A 1 76 ? -5.597 11.593 8.644 1.00 97.12 76 ALA A O 1
ATOM 602 N N . TRP A 1 77 ? -3.588 11.029 9.488 1.00 96.69 77 TRP A N 1
ATOM 603 C CA . TRP A 1 77 ? -3.498 9.759 8.771 1.00 96.69 77 TRP A CA 1
ATOM 604 C C . TRP A 1 77 ? -4.514 8.733 9.269 1.00 96.69 77 TRP A C 1
ATOM 606 O O . TRP A 1 77 ? -5.091 8.024 8.446 1.00 96.69 77 TRP A O 1
ATOM 616 N N . HIS A 1 78 ? -4.790 8.692 10.571 1.00 97.19 78 HIS A N 1
ATOM 617 C CA . HIS A 1 78 ? -5.806 7.823 11.159 1.00 97.19 78 HIS A CA 1
ATOM 618 C C . HIS A 1 78 ? -7.207 8.172 10.669 1.00 97.19 78 HIS A C 1
ATOM 620 O O . HIS A 1 78 ? -7.931 7.286 10.220 1.00 97.19 78 HIS A O 1
ATOM 626 N N . GLY A 1 79 ? -7.565 9.460 10.651 1.00 97.62 79 GLY A N 1
ATOM 627 C CA . GLY A 1 79 ? -8.841 9.922 10.096 1.00 97.62 79 GLY A CA 1
ATOM 628 C C . GLY A 1 79 ? -9.020 9.518 8.629 1.00 97.62 79 GLY A C 1
ATOM 629 O O . GLY A 1 79 ? -10.075 9.015 8.240 1.00 97.62 79 GLY A O 1
ATOM 630 N N . LYS A 1 80 ? -7.961 9.646 7.818 1.00 97.25 80 LYS A N 1
ATOM 631 C CA . LYS A 1 80 ? -7.966 9.157 6.432 1.00 97.25 80 LYS A CA 1
ATOM 632 C C .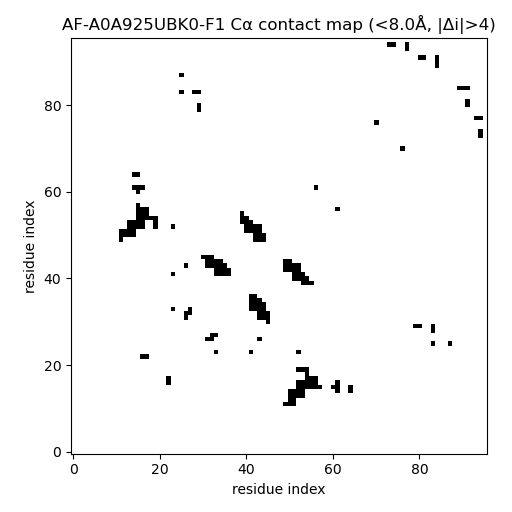 LYS A 1 80 ? -8.108 7.634 6.356 1.00 97.25 80 LYS A C 1
ATOM 634 O O . LYS A 1 80 ? -8.904 7.138 5.561 1.00 97.25 80 LYS A O 1
ATOM 639 N N . ALA A 1 81 ? -7.349 6.898 7.165 1.00 97.44 81 ALA A N 1
ATOM 640 C CA . ALA A 1 81 ? -7.382 5.441 7.195 1.00 97.44 81 ALA A CA 1
ATOM 641 C C . ALA A 1 81 ? -8.761 4.910 7.607 1.00 97.44 81 ALA A C 1
ATOM 643 O O . ALA A 1 81 ? -9.218 3.946 7.005 1.00 97.44 81 ALA A O 1
ATOM 644 N N . LYS A 1 82 ? -9.460 5.567 8.543 1.00 98.12 82 LYS A N 1
ATOM 645 C CA . LYS A 1 82 ? -10.846 5.245 8.930 1.00 98.12 82 LYS A CA 1
ATOM 646 C C . LYS A 1 82 ? -11.817 5.334 7.752 1.00 98.12 82 LYS A C 1
ATOM 648 O O . LYS A 1 82 ? -12.516 4.367 7.473 1.00 98.12 82 LYS A O 1
ATOM 653 N N . ALA A 1 83 ? -11.791 6.435 7.001 1.00 98.19 83 ALA A N 1
ATOM 654 C CA . ALA A 1 83 ? -12.655 6.596 5.829 1.00 98.19 83 ALA A CA 1
ATOM 655 C C . ALA A 1 83 ? -12.381 5.540 4.738 1.00 98.19 83 ALA A C 1
ATOM 657 O O . ALA A 1 83 ? -13.297 5.061 4.069 1.00 98.19 83 ALA A O 1
ATOM 658 N N . VAL A 1 84 ? -11.114 5.154 4.552 1.00 98.44 84 VAL A N 1
ATOM 659 C CA . VAL A 1 84 ? -10.745 4.066 3.633 1.00 98.44 84 VAL A CA 1
ATOM 660 C C . VAL A 1 84 ? -11.194 2.714 4.191 1.00 98.44 84 VAL A C 1
ATOM 662 O O . VAL A 1 84 ? -11.768 1.918 3.457 1.00 98.44 84 VAL A O 1
ATOM 665 N N . ALA A 1 85 ? -10.995 2.457 5.480 1.00 97.88 85 ALA A N 1
ATOM 666 C CA . ALA A 1 85 ? -11.383 1.212 6.129 1.00 97.88 85 ALA A CA 1
ATOM 667 C C . ALA A 1 85 ? -12.884 0.924 5.983 1.00 97.88 85 ALA A C 1
ATOM 669 O O . ALA A 1 85 ? -13.251 -0.182 5.592 1.00 97.88 85 ALA A O 1
ATOM 670 N N . GLU A 1 86 ? -13.732 1.936 6.182 1.00 97.75 86 GLU A N 1
ATOM 671 C CA . GLU A 1 86 ? -15.183 1.845 5.964 1.00 97.75 86 GLU A CA 1
ATOM 672 C C . GLU A 1 86 ? -15.538 1.491 4.512 1.00 97.75 86 GLU A C 1
ATOM 674 O O . GLU A 1 86 ? -16.401 0.652 4.266 1.00 97.75 86 GLU A O 1
ATOM 679 N N . ARG A 1 87 ? -14.854 2.096 3.532 1.00 98.12 87 ARG A N 1
ATOM 680 C CA . ARG A 1 87 ? -15.111 1.852 2.102 1.00 98.12 87 ARG A CA 1
ATOM 681 C C . ARG A 1 87 ? -14.745 0.433 1.657 1.00 98.12 87 ARG A C 1
ATOM 683 O O . ARG A 1 87 ? -15.374 -0.083 0.735 1.00 98.12 87 ARG A O 1
ATOM 690 N N . PHE A 1 88 ? -13.703 -0.150 2.241 1.00 98.00 88 PHE A N 1
ATOM 691 C CA . PHE A 1 88 ? -13.141 -1.438 1.819 1.00 98.00 88 PHE A CA 1
ATOM 692 C C . PHE A 1 88 ? -13.461 -2.593 2.780 1.00 98.00 88 PHE A C 1
ATOM 694 O O . PHE A 1 88 ? -12.986 -3.700 2.546 1.00 98.00 88 PHE A O 1
ATOM 701 N N . ASP A 1 89 ? -14.257 -2.346 3.826 1.00 97.25 89 ASP A N 1
ATOM 702 C CA . ASP A 1 89 ? -14.620 -3.327 4.860 1.00 97.25 89 ASP A CA 1
ATOM 703 C C . ASP A 1 89 ? -13.390 -3.988 5.515 1.00 97.25 89 ASP A C 1
ATOM 705 O O . ASP A 1 89 ? -13.274 -5.209 5.644 1.00 97.25 89 ASP A O 1
ATOM 709 N N . VAL A 1 90 ? -12.416 -3.159 5.908 1.00 96.81 90 VAL A N 1
ATOM 710 C CA . VAL A 1 90 ? -11.202 -3.602 6.614 1.00 96.81 90 VAL A CA 1
ATOM 711 C C . VAL A 1 90 ? -11.104 -2.979 8.002 1.00 96.81 90 VAL A C 1
ATOM 713 O O . VAL A 1 90 ? -11.772 -2.002 8.326 1.00 96.81 90 VAL A O 1
ATOM 716 N N . ARG A 1 91 ? -10.257 -3.557 8.858 1.00 96.44 91 ARG A N 1
ATOM 717 C CA . ARG A 1 91 ? -10.062 -3.075 10.232 1.00 96.44 91 ARG A CA 1
ATOM 718 C C . ARG A 1 91 ? -8.996 -1.987 10.271 1.00 96.44 91 ARG A C 1
ATOM 720 O O . ARG A 1 91 ? -7.971 -2.098 9.604 1.00 96.44 91 ARG A O 1
ATOM 727 N N . VAL A 1 92 ? -9.206 -0.999 11.131 1.00 96.81 92 VAL A N 1
ATOM 728 C CA . VAL A 1 92 ? -8.204 -0.005 11.519 1.00 96.81 92 VAL A CA 1
ATOM 729 C C . VAL A 1 92 ? -8.118 0.007 13.046 1.00 96.81 92 VAL A C 1
ATOM 731 O O . VAL A 1 92 ? -9.146 0.047 13.719 1.00 96.81 92 VAL A O 1
ATOM 734 N N . GLY A 1 93 ? -6.905 -0.131 13.583 1.00 95.31 93 GLY A N 1
ATOM 735 C CA . GLY A 1 93 ? -6.638 -0.000 15.019 1.00 95.31 93 GLY A CA 1
ATOM 736 C C . GLY A 1 93 ? -6.493 1.464 15.430 1.00 95.31 93 GLY A C 1
ATOM 737 O O . GLY A 1 93 ? -6.584 2.355 14.589 1.00 95.31 93 GLY A O 1
ATOM 738 N N . GLU A 1 94 ? -6.250 1.718 16.711 1.00 94.50 94 GLU A N 1
ATOM 739 C CA . GLU A 1 94 ? -5.850 3.052 17.175 1.00 94.50 94 GLU A CA 1
ATOM 740 C C . GLU A 1 94 ? -4.386 3.337 16.790 1.00 94.50 94 GLU A C 1
ATOM 742 O O . GLU A 1 94 ? -3.609 2.390 16.644 1.00 94.50 94 GLU A O 1
ATOM 747 N N . PRO A 1 95 ? -4.013 4.608 16.555 1.00 87.88 95 PRO A N 1
ATOM 748 C CA . PRO A 1 95 ? -2.630 4.967 16.271 1.00 87.88 95 PRO A CA 1
ATOM 749 C C . PRO A 1 95 ? -1.736 4.709 17.497 1.00 87.88 95 PRO A C 1
ATOM 751 O O . PRO A 1 95 ? -2.157 4.951 18.628 1.00 87.88 95 PRO A O 1
ATOM 754 N N . GLU A 1 96 ? -0.512 4.228 17.256 1.00 75.94 96 GLU A N 1
ATOM 755 C CA . GLU A 1 96 ? 0.543 3.999 18.264 1.00 75.94 96 GLU A CA 1
ATOM 756 C C . GLU A 1 96 ? 1.675 5.026 18.140 1.00 75.94 96 GLU A C 1
ATOM 758 O O . GLU A 1 96 ? 1.998 5.419 16.991 1.00 75.94 96 GLU A O 1
#